Protein AF-A0A254QHQ6-F1 (afdb_monomer_lite)

Radius of gyration: 14.71 Å; chains: 1; bounding box: 31×40×40 Å

pLDDT: mean 87.1, std 16.13, range [41.84, 97.88]

Structure (mmCIF, N/CA/C/O backbone):
data_AF-A0A254QHQ6-F1
#
_entry.id   AF-A0A254QHQ6-F1
#
loop_
_atom_site.group_PDB
_atom_site.id
_atom_site.type_symbol
_atom_site.label_atom_id
_atom_site.label_alt_id
_atom_site.label_comp_id
_atom_site.label_asym_id
_atom_site.label_entity_id
_atom_site.label_seq_id
_atom_site.pdbx_PDB_ins_code
_atom_site.Cartn_x
_atom_site.Cartn_y
_atom_site.Cartn_z
_atom_site.occupancy
_atom_site.B_iso_or_equiv
_atom_site.auth_seq_id
_atom_site.auth_comp_id
_atom_site.auth_asym_id
_atom_site.auth_atom_id
_atom_site.pdbx_PDB_model_num
ATOM 1 N N . MET A 1 1 ? 19.221 -19.021 3.268 1.00 41.84 1 MET A N 1
ATOM 2 C CA . MET A 1 1 ? 18.166 -19.384 4.232 1.00 41.84 1 MET A CA 1
ATOM 3 C C . MET A 1 1 ? 17.710 -18.066 4.818 1.00 41.84 1 MET A C 1
ATOM 5 O O . MET A 1 1 ? 18.495 -17.460 5.530 1.00 41.84 1 MET A O 1
ATOM 9 N N . TYR A 1 2 ? 16.586 -17.533 4.341 1.00 50.56 2 TYR A N 1
ATOM 10 C CA . TYR A 1 2 ? 16.109 -16.219 4.770 1.00 50.56 2 TYR A CA 1
ATOM 11 C C . TYR A 1 2 ? 15.373 -16.378 6.096 1.00 50.56 2 TYR A C 1
ATOM 13 O O . TYR A 1 2 ? 14.598 -17.318 6.271 1.00 50.56 2 TYR A O 1
ATOM 21 N N . ASP A 1 3 ? 15.715 -15.508 7.033 1.00 49.22 3 ASP A N 1
ATOM 22 C CA . ASP A 1 3 ? 15.261 -15.524 8.414 1.00 49.22 3 ASP A CA 1
ATOM 23 C C . ASP A 1 3 ? 13.828 -14.977 8.491 1.00 49.22 3 ASP A C 1
ATOM 25 O O . ASP A 1 3 ? 13.591 -13.835 8.870 1.00 49.22 3 ASP A O 1
ATOM 29 N N . TYR A 1 4 ? 12.853 -15.783 8.059 1.00 50.09 4 TYR A N 1
ATOM 30 C CA . TYR A 1 4 ? 11.418 -15.461 8.135 1.00 50.09 4 TYR A CA 1
ATOM 31 C C . TYR A 1 4 ? 10.889 -15.387 9.584 1.00 50.09 4 TYR A C 1
ATOM 33 O O . TYR A 1 4 ? 9.686 -15.257 9.786 1.00 50.09 4 TYR A O 1
ATOM 41 N N . MET A 1 5 ? 11.774 -15.505 10.580 1.00 46.38 5 MET A N 1
ATOM 42 C CA . MET A 1 5 ? 11.471 -15.579 12.010 1.00 46.38 5 MET A CA 1
ATOM 43 C C . MET A 1 5 ? 12.233 -14.518 12.815 1.00 46.38 5 MET A C 1
ATOM 45 O O . MET A 1 5 ? 12.386 -14.668 14.027 1.00 46.38 5 MET A O 1
ATOM 49 N N . ASN A 1 6 ? 12.721 -13.448 12.176 1.00 54.31 6 ASN A N 1
ATOM 50 C CA . ASN A 1 6 ? 13.103 -12.275 12.947 1.00 54.31 6 ASN A CA 1
ATOM 51 C C . ASN A 1 6 ? 11.818 -11.545 13.362 1.00 54.31 6 ASN A C 1
ATOM 53 O O . ASN A 1 6 ? 11.233 -10.818 12.561 1.00 54.31 6 ASN A O 1
ATOM 57 N N . ASP A 1 7 ? 11.372 -11.746 14.602 1.00 51.25 7 ASP A N 1
ATOM 58 C CA . ASP A 1 7 ? 10.226 -11.034 15.188 1.00 51.25 7 ASP A CA 1
ATOM 59 C C . ASP A 1 7 ? 10.402 -9.498 15.148 1.00 51.25 7 ASP A C 1
ATOM 61 O O . ASP A 1 7 ? 9.423 -8.768 15.270 1.00 51.25 7 ASP A O 1
ATOM 65 N N . GLU A 1 8 ? 11.618 -8.987 14.908 1.00 54.72 8 GLU A N 1
ATOM 66 C CA . GLU A 1 8 ? 11.882 -7.559 14.668 1.00 54.72 8 GLU A CA 1
ATOM 67 C C . GLU A 1 8 ? 11.484 -7.068 13.262 1.00 54.72 8 GLU A C 1
ATOM 69 O O . GLU A 1 8 ? 11.365 -5.862 13.050 1.00 54.72 8 GLU A O 1
ATOM 74 N N . ALA A 1 9 ? 11.295 -7.963 12.284 1.00 66.38 9 ALA A N 1
ATOM 75 C CA . ALA A 1 9 ? 10.946 -7.599 10.905 1.00 66.38 9 ALA A CA 1
ATOM 76 C C . ALA A 1 9 ? 9.437 -7.385 10.696 1.00 66.38 9 ALA A C 1
ATOM 78 O O . ALA A 1 9 ? 9.027 -6.845 9.669 1.00 66.38 9 ALA A O 1
ATOM 79 N N . ASN A 1 10 ? 8.613 -7.791 11.663 1.00 78.25 10 ASN A N 1
ATOM 80 C CA . ASN A 1 10 ? 7.165 -7.642 11.615 1.00 78.25 10 ASN A CA 1
ATOM 81 C C . ASN A 1 10 ? 6.731 -6.557 12.600 1.00 78.25 10 ASN A C 1
ATOM 83 O O . ASN A 1 10 ? 7.119 -6.564 13.765 1.00 78.25 10 ASN A O 1
ATOM 87 N N . SER A 1 11 ? 5.881 -5.635 12.151 1.00 87.00 11 SER A N 1
ATOM 88 C CA . SER A 1 11 ? 5.263 -4.639 13.027 1.00 87.00 11 SER A CA 1
ATOM 89 C C . SER A 1 11 ? 3.748 -4.799 13.034 1.00 87.00 11 SER A C 1
ATOM 91 O O . SER A 1 11 ? 3.135 -5.127 12.017 1.00 87.00 11 SER A O 1
ATOM 93 N N . VAL A 1 12 ? 3.137 -4.586 14.201 1.00 92.00 12 VAL A N 1
ATOM 94 C CA . VAL A 1 12 ? 1.680 -4.579 14.349 1.00 92.00 12 VAL A CA 1
ATOM 95 C C . VAL A 1 12 ? 1.197 -3.135 14.356 1.00 92.00 12 VAL A C 1
ATOM 97 O O . VAL A 1 12 ? 1.590 -2.331 15.206 1.00 92.00 12 VAL A O 1
ATOM 100 N N . VAL A 1 13 ? 0.316 -2.819 13.410 1.00 93.06 13 VAL A N 1
ATOM 101 C CA . VAL A 1 13 ? -0.430 -1.561 13.383 1.00 93.06 13 VAL A CA 1
ATOM 102 C C . VAL A 1 13 ? -1.842 -1.846 13.876 1.00 93.06 13 VAL A C 1
ATOM 104 O O . VAL A 1 13 ? -2.614 -2.557 13.238 1.00 93.06 13 VAL A O 1
ATOM 107 N N . ASP A 1 14 ? -2.162 -1.313 15.045 1.00 92.38 14 ASP A N 1
ATOM 108 C CA . ASP A 1 14 ? -3.415 -1.492 15.765 1.00 92.38 14 ASP A CA 1
ATOM 109 C C . ASP A 1 14 ? -4.130 -0.151 15.992 1.00 92.38 14 ASP A C 1
ATOM 111 O O . ASP A 1 14 ? -3.593 0.918 15.707 1.00 92.38 14 ASP A O 1
ATOM 115 N N . GLY A 1 15 ? -5.367 -0.199 16.499 1.00 94.75 15 GLY A N 1
ATOM 116 C CA . GLY A 1 15 ? -6.155 1.001 16.810 1.00 94.75 15 GLY A CA 1
ATOM 117 C C . GLY A 1 15 ? -7.030 1.524 15.667 1.00 94.75 15 GLY A C 1
ATOM 118 O O . GLY A 1 15 ? -7.561 2.630 15.766 1.00 94.75 15 GLY A O 1
ATOM 119 N N . PHE A 1 16 ? -7.205 0.750 14.592 1.00 95.31 16 PHE A N 1
ATOM 120 C CA . PHE A 1 16 ? -8.198 1.051 13.560 1.00 95.31 16 PHE A CA 1
ATOM 121 C C . PHE A 1 16 ? -9.621 0.962 14.124 1.00 95.31 16 PHE A C 1
ATOM 123 O O . PHE A 1 16 ? -9.940 0.057 14.891 1.00 95.31 16 PHE A O 1
ATOM 130 N N . GLU A 1 17 ? -10.485 1.889 13.708 1.00 94.31 17 GLU A N 1
ATOM 131 C CA . GLU A 1 17 ? -11.892 1.931 14.130 1.00 94.31 17 GLU A CA 1
ATOM 132 C C . GLU A 1 17 ? -12.698 0.748 13.576 1.00 94.31 17 GLU A C 1
ATOM 134 O O . GLU A 1 17 ? -13.597 0.243 14.247 1.00 94.31 17 GLU A O 1
ATOM 139 N N . THR A 1 18 ? -12.361 0.277 12.370 1.00 95.69 18 THR A N 1
ATOM 140 C CA . THR A 1 18 ? -13.030 -0.859 11.724 1.00 95.69 18 THR A CA 1
ATOM 141 C C . THR A 1 18 ? -12.042 -1.764 10.981 1.00 95.69 18 THR A C 1
ATOM 143 O O . THR A 1 18 ? -10.927 -1.356 10.638 1.00 95.69 18 THR A O 1
ATOM 146 N N . GLN A 1 19 ? -12.467 -3.000 10.695 1.00 96.00 19 GLN A N 1
ATOM 147 C CA . GLN A 1 19 ? -11.682 -3.971 9.924 1.00 96.00 19 GLN A CA 1
ATOM 148 C C . GLN A 1 19 ? -11.483 -3.528 8.467 1.00 96.00 19 GLN A C 1
ATOM 150 O O . GLN A 1 19 ? -10.444 -3.798 7.861 1.00 96.00 19 GLN A O 1
ATOM 155 N N . GLU A 1 20 ? -12.461 -2.825 7.899 1.00 96.56 20 GLU A N 1
ATOM 156 C CA . GLU A 1 20 ? -12.388 -2.266 6.551 1.00 96.56 20 GLU A CA 1
ATOM 157 C C . GLU A 1 20 ? -11.280 -1.213 6.462 1.00 96.56 20 GLU A C 1
ATOM 159 O O . GLU A 1 20 ? -10.514 -1.220 5.503 1.00 96.56 20 GLU A O 1
ATOM 164 N N . LEU A 1 21 ? -11.131 -0.362 7.485 1.00 96.12 21 LEU 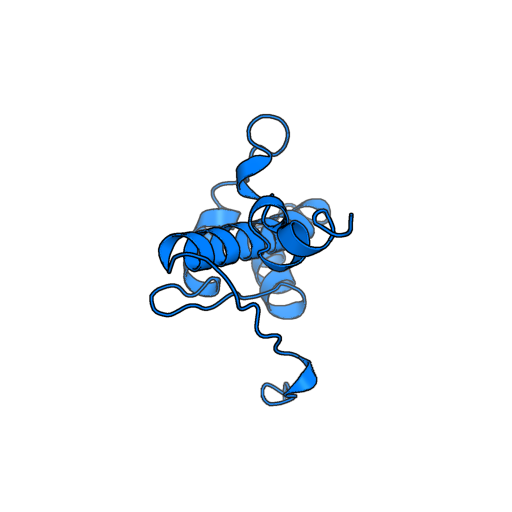A N 1
ATOM 165 C CA . LEU A 1 21 ? -10.050 0.626 7.539 1.00 96.12 21 LEU A CA 1
ATOM 166 C C . LEU A 1 21 ? -8.674 -0.028 7.677 1.00 96.12 21 LEU A C 1
ATOM 168 O O . LEU A 1 21 ? -7.738 0.396 7.002 1.00 96.12 21 LEU A O 1
ATOM 172 N N . ALA A 1 22 ? -8.554 -1.074 8.499 1.00 97.00 22 ALA A N 1
ATOM 173 C CA . ALA A 1 22 ? -7.317 -1.848 8.600 1.00 97.00 22 ALA A CA 1
ATOM 174 C C . ALA A 1 22 ? -6.951 -2.500 7.255 1.00 97.00 22 ALA A C 1
ATOM 176 O O . ALA A 1 22 ? -5.795 -2.492 6.837 1.00 97.00 22 ALA A O 1
ATOM 177 N N . THR A 1 23 ? -7.950 -3.034 6.552 1.00 97.75 23 THR A N 1
ATOM 178 C CA . THR A 1 23 ? -7.767 -3.675 5.244 1.00 97.75 23 THR A CA 1
ATOM 179 C C . THR A 1 23 ? -7.380 -2.665 4.169 1.00 97.75 23 THR A C 1
ATOM 181 O O . THR A 1 23 ? -6.443 -2.907 3.414 1.00 97.75 23 THR A O 1
ATOM 184 N N . GLU A 1 24 ? -8.032 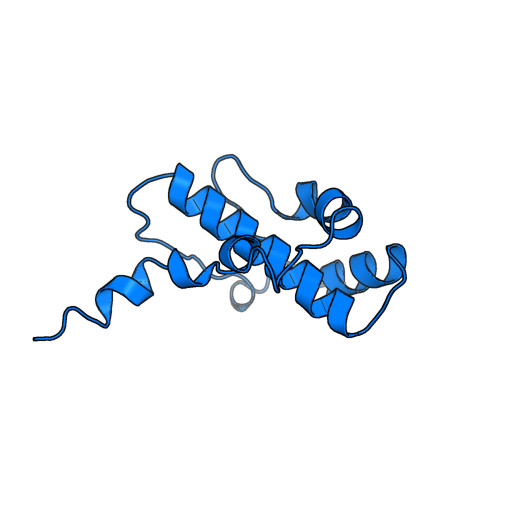-1.505 4.126 1.00 97.56 24 GLU A N 1
ATOM 185 C CA . GLU A 1 24 ? -7.689 -0.444 3.178 1.00 97.56 24 GLU A CA 1
ATOM 186 C C . GLU A 1 24 ? -6.304 0.157 3.473 1.00 97.56 24 GLU A C 1
ATOM 188 O O . GLU A 1 24 ? -5.546 0.430 2.543 1.00 97.56 24 GLU A O 1
ATOM 193 N N . TYR A 1 25 ? -5.921 0.298 4.748 1.00 97.25 25 TYR A N 1
ATOM 194 C CA . TYR A 1 25 ? -4.553 0.663 5.129 1.00 97.25 25 TYR A CA 1
ATOM 195 C C . TYR A 1 25 ? -3.540 -0.344 4.580 1.00 97.25 25 TYR A C 1
ATOM 197 O O . TYR A 1 25 ? -2.602 0.048 3.883 1.00 97.25 25 TYR A O 1
ATOM 205 N N . ALA A 1 26 ? -3.752 -1.637 4.851 1.00 97.56 26 ALA A N 1
ATOM 206 C CA . ALA A 1 26 ? -2.872 -2.706 4.391 1.00 97.56 26 ALA A CA 1
ATOM 207 C C . ALA A 1 26 ? -2.744 -2.686 2.864 1.00 97.56 26 ALA A C 1
ATOM 209 O O . ALA A 1 26 ? -1.642 -2.739 2.319 1.00 97.56 26 ALA A O 1
ATOM 210 N N . ARG A 1 27 ? -3.869 -2.500 2.173 1.00 97.69 27 ARG A N 1
ATOM 211 C CA . ARG A 1 27 ? -3.922 -2.406 0.720 1.00 97.69 27 ARG A CA 1
ATOM 212 C C . ARG A 1 27 ? -3.123 -1.238 0.156 1.00 97.69 27 ARG A C 1
ATOM 214 O O . ARG A 1 27 ? -2.294 -1.434 -0.735 1.00 97.69 27 ARG A O 1
ATOM 221 N N . ARG A 1 28 ? -3.317 -0.030 0.692 1.00 97.62 28 ARG A N 1
ATOM 222 C CA . ARG A 1 28 ? -2.567 1.165 0.268 1.00 97.62 28 ARG A CA 1
ATOM 223 C C . ARG A 1 28 ? -1.083 1.048 0.574 1.00 97.62 28 ARG A C 1
ATOM 225 O O . ARG A 1 28 ? -0.272 1.470 -0.246 1.00 97.62 28 ARG A O 1
ATOM 232 N N . ARG A 1 29 ? -0.715 0.464 1.719 1.00 97.19 29 ARG A N 1
ATOM 233 C CA . ARG A 1 29 ? 0.690 0.296 2.107 1.00 97.19 29 ARG A CA 1
ATOM 234 C C . ARG A 1 29 ? 1.408 -0.682 1.183 1.00 97.19 29 ARG A C 1
ATOM 236 O O . ARG A 1 29 ? 2.489 -0.346 0.696 1.00 97.19 29 ARG A O 1
ATOM 243 N N . THR A 1 30 ? 0.788 -1.826 0.882 1.00 97.44 30 THR A N 1
ATOM 244 C CA . THR A 1 30 ? 1.309 -2.785 -0.104 1.00 97.44 30 THR A CA 1
ATOM 245 C C . THR A 1 30 ? 1.433 -2.141 -1.481 1.00 97.44 30 THR A C 1
ATOM 247 O O . THR A 1 30 ? 2.477 -2.264 -2.121 1.00 97.44 30 THR A O 1
ATOM 250 N N . ARG A 1 31 ? 0.412 -1.402 -1.934 1.00 97.56 31 ARG A N 1
ATOM 251 C CA . ARG A 1 31 ? 0.475 -0.712 -3.228 1.00 97.56 31 ARG A CA 1
ATOM 252 C C . ARG A 1 31 ? 1.594 0.327 -3.270 1.00 97.56 31 ARG A C 1
ATOM 254 O O . ARG A 1 31 ? 2.348 0.353 -4.236 1.00 97.56 31 ARG A O 1
ATOM 261 N N . ALA A 1 32 ? 1.752 1.129 -2.217 1.00 96.38 32 ALA A N 1
ATOM 262 C CA . ALA A 1 32 ? 2.856 2.077 -2.099 1.00 96.38 32 ALA A CA 1
ATOM 263 C C . ALA A 1 32 ? 4.220 1.373 -2.194 1.00 96.38 32 ALA A C 1
ATOM 265 O O . ALA A 1 32 ? 5.075 1.819 -2.953 1.00 96.38 32 ALA A O 1
ATOM 266 N N . ALA A 1 33 ? 4.393 0.223 -1.530 1.00 96.06 33 ALA A N 1
ATOM 267 C CA . ALA A 1 33 ? 5.628 -0.560 -1.605 1.00 96.06 33 ALA A CA 1
ATOM 268 C C . ALA A 1 33 ? 5.946 -1.058 -3.030 1.00 96.06 33 ALA A C 1
ATOM 270 O O . ALA A 1 33 ? 7.119 -1.150 -3.399 1.00 96.06 33 ALA A O 1
ATOM 271 N N . VAL A 1 34 ? 4.926 -1.377 -3.838 1.00 96.44 34 VAL A N 1
ATOM 272 C CA . VAL A 1 34 ? 5.093 -1.730 -5.262 1.00 96.44 34 VAL A CA 1
ATOM 273 C C . VAL A 1 34 ? 5.541 -0.511 -6.077 1.00 96.44 34 VAL A C 1
ATOM 275 O O . VAL A 1 34 ? 6.494 -0.610 -6.854 1.00 96.44 34 VAL A O 1
ATOM 278 N N . GLU A 1 35 ? 4.909 0.650 -5.882 1.00 95.31 35 GLU A N 1
ATOM 279 C CA . GLU A 1 35 ? 5.259 1.877 -6.616 1.00 95.31 35 GLU A CA 1
ATOM 280 C C . GLU A 1 35 ? 6.646 2.430 -6.231 1.00 95.31 35 GLU A C 1
ATOM 282 O O . GLU A 1 35 ? 7.378 2.924 -7.091 1.00 95.31 35 GLU A O 1
ATOM 287 N N . GLU A 1 36 ? 7.070 2.267 -4.973 1.00 94.31 36 GLU A N 1
ATOM 288 C CA . GLU A 1 36 ? 8.438 2.561 -4.516 1.00 94.31 36 GLU A CA 1
ATOM 289 C C . GLU A 1 36 ? 9.498 1.764 -5.293 1.00 94.31 36 GLU A C 1
ATOM 291 O O . GLU A 1 36 ? 10.611 2.260 -5.515 1.00 94.31 36 GLU A O 1
ATOM 296 N N . GLN A 1 37 ? 9.168 0.535 -5.714 1.00 94.38 37 GLN A N 1
ATOM 297 C CA . GLN A 1 37 ? 10.040 -0.223 -6.603 1.00 94.38 37 GLN A CA 1
ATOM 298 C C . GLN A 1 37 ? 9.961 0.355 -8.006 1.00 94.38 37 GLN A C 1
ATOM 300 O O . GLN A 1 37 ? 10.988 0.780 -8.514 1.00 94.38 37 GLN A O 1
ATOM 305 N N . ARG A 1 38 ? 8.768 0.508 -8.589 1.00 90.88 38 ARG A N 1
ATOM 306 C CA . ARG A 1 38 ? 8.591 1.029 -9.959 1.00 90.88 38 ARG A CA 1
ATOM 307 C C . ARG A 1 38 ? 9.349 2.334 -10.245 1.00 90.88 38 ARG A C 1
ATOM 309 O O . ARG A 1 38 ? 9.837 2.516 -11.357 1.00 90.88 38 ARG A O 1
ATOM 316 N N . GLY A 1 39 ? 9.539 3.210 -9.255 1.00 82.75 39 GLY A N 1
ATOM 317 C CA . GLY A 1 39 ? 10.388 4.404 -9.389 1.00 82.75 39 GLY A CA 1
ATOM 318 C C . GLY A 1 39 ? 11.841 4.138 -9.833 1.00 82.75 39 GLY A C 1
ATOM 319 O O . GLY A 1 39 ? 12.548 5.073 -10.204 1.00 82.75 39 GLY A O 1
ATOM 320 N N . LYS A 1 40 ? 12.302 2.882 -9.808 1.00 82.81 40 LYS A N 1
ATOM 321 C CA . LYS A 1 40 ? 13.678 2.465 -10.100 1.00 82.81 40 LYS A CA 1
ATOM 322 C C . LYS A 1 40 ? 13.787 1.531 -11.319 1.00 82.81 40 LYS A C 1
ATOM 324 O O . LYS A 1 40 ? 14.897 1.351 -11.818 1.00 82.81 40 LYS A O 1
ATOM 329 N N . GLN A 1 41 ? 12.697 0.916 -11.795 1.00 86.44 41 GLN A N 1
ATOM 330 C CA . GLN A 1 41 ? 12.694 -0.089 -12.874 1.00 86.44 41 GLN A CA 1
ATOM 331 C C . GLN A 1 41 ? 11.337 -0.140 -13.596 1.00 86.44 41 GLN A C 1
ATOM 333 O O . GLN A 1 41 ? 10.297 0.147 -13.016 1.00 86.44 41 GLN A O 1
ATOM 338 N N . THR A 1 42 ? 11.338 -0.574 -14.858 1.00 88.12 42 THR A N 1
ATOM 339 C CA . THR A 1 42 ? 10.126 -0.672 -15.695 1.00 88.12 42 THR A CA 1
ATOM 340 C C . THR A 1 42 ? 9.678 -2.106 -15.996 1.00 88.12 42 THR A C 1
ATOM 342 O O . THR A 1 42 ? 8.562 -2.304 -16.467 1.00 88.12 42 THR A O 1
ATOM 345 N N . ASP A 1 43 ? 10.517 -3.109 -15.731 1.00 95.69 43 ASP A N 1
ATOM 346 C CA . ASP A 1 43 ? 10.203 -4.518 -15.991 1.00 95.69 43 ASP A CA 1
ATOM 347 C C . ASP A 1 43 ? 9.370 -5.129 -14.851 1.00 95.69 43 ASP A C 1
ATOM 349 O O . ASP A 1 43 ? 9.757 -5.059 -13.684 1.00 95.69 43 ASP A O 1
ATOM 353 N N . HIS A 1 44 ? 8.238 -5.755 -15.191 1.00 96.50 44 HIS A N 1
ATOM 354 C CA . HIS A 1 44 ? 7.281 -6.298 -14.219 1.00 96.50 44 HIS A CA 1
ATOM 355 C C . HIS A 1 44 ? 7.894 -7.401 -13.344 1.00 96.50 44 HIS A C 1
ATOM 357 O O . HIS A 1 44 ? 7.677 -7.424 -12.131 1.00 96.50 44 HIS A O 1
ATOM 363 N N . ALA A 1 45 ? 8.693 -8.299 -13.928 1.00 96.62 45 ALA A N 1
ATOM 364 C CA . ALA A 1 45 ? 9.325 -9.382 -13.184 1.00 96.62 45 ALA A 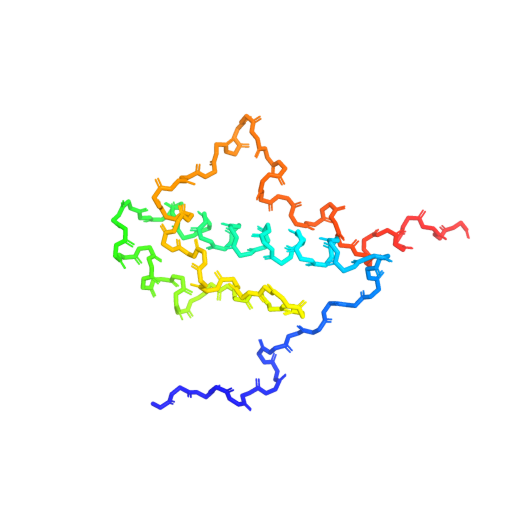CA 1
ATOM 365 C C . ALA A 1 45 ? 10.401 -8.842 -12.233 1.00 96.62 45 ALA A C 1
ATOM 367 O O . ALA A 1 45 ? 10.521 -9.312 -11.099 1.00 96.62 45 ALA A O 1
ATOM 368 N N . VAL A 1 46 ? 11.141 -7.814 -12.660 1.00 95.94 46 VAL A N 1
ATOM 369 C CA . VAL A 1 46 ? 12.119 -7.131 -11.806 1.00 95.94 46 VAL A CA 1
ATOM 370 C C . VAL A 1 46 ? 11.428 -6.378 -10.669 1.00 95.94 46 VAL A C 1
ATOM 372 O O . VAL A 1 46 ? 11.870 -6.499 -9.529 1.00 95.94 46 VAL A O 1
ATOM 375 N N . ILE A 1 47 ? 10.329 -5.663 -10.933 1.00 96.81 47 ILE A N 1
ATOM 376 C CA . ILE A 1 47 ? 9.537 -4.987 -9.891 1.00 96.81 47 ILE A CA 1
ATOM 377 C C . ILE A 1 47 ? 9.056 -6.007 -8.856 1.00 96.81 47 ILE A C 1
ATOM 379 O O . ILE A 1 47 ? 9.263 -5.808 -7.660 1.00 96.81 47 ILE A O 1
ATOM 383 N N . LYS A 1 48 ? 8.494 -7.137 -9.304 1.00 96.69 48 LYS A N 1
ATOM 384 C CA . LYS A 1 48 ? 8.042 -8.211 -8.412 1.00 96.69 48 LYS A CA 1
ATOM 385 C C . LYS A 1 48 ? 9.189 -8.775 -7.574 1.00 96.69 48 LYS A C 1
ATOM 387 O O . LYS A 1 48 ? 9.046 -8.936 -6.366 1.00 96.69 48 LYS A O 1
ATOM 392 N N . SER A 1 49 ? 10.339 -9.045 -8.194 1.00 96.06 49 SER A N 1
ATOM 393 C CA . SER A 1 49 ? 11.522 -9.550 -7.488 1.00 96.06 49 SER A CA 1
ATOM 394 C C . SER A 1 49 ? 12.059 -8.553 -6.460 1.00 96.06 49 SER A C 1
ATOM 396 O O . SER A 1 49 ? 12.518 -8.969 -5.399 1.00 96.06 49 SER A O 1
ATOM 398 N N . MET A 1 50 ? 12.024 -7.254 -6.764 1.00 95.31 50 MET A N 1
ATOM 399 C CA . MET A 1 50 ? 12.450 -6.200 -5.843 1.00 95.31 50 MET A CA 1
ATOM 400 C C . MET A 1 50 ? 11.464 -6.042 -4.688 1.00 95.31 50 MET A C 1
ATOM 402 O O . MET A 1 50 ? 11.890 -5.923 -3.544 1.00 95.31 50 MET A O 1
ATOM 406 N N . TRP A 1 51 ? 10.159 -6.116 -4.960 1.00 95.69 51 TRP A N 1
ATOM 407 C CA . TRP A 1 51 ? 9.136 -6.100 -3.919 1.00 95.69 51 TRP A CA 1
ATOM 408 C C . TRP A 1 51 ? 9.265 -7.312 -2.986 1.00 95.69 51 TRP A C 1
ATOM 410 O O . TRP A 1 51 ? 9.229 -7.140 -1.778 1.00 95.69 51 TRP A O 1
ATOM 420 N N . MET A 1 52 ? 9.534 -8.516 -3.503 1.00 94.19 52 MET A N 1
ATOM 421 C CA . MET A 1 52 ? 9.779 -9.689 -2.644 1.00 94.19 52 MET A CA 1
ATOM 422 C C . MET A 1 52 ? 10.999 -9.530 -1.722 1.00 94.19 52 MET A C 1
ATOM 424 O O . MET A 1 52 ? 11.079 -10.201 -0.698 1.00 94.19 52 MET A O 1
ATOM 428 N N . MET A 1 53 ? 11.976 -8.704 -2.108 1.00 92.88 53 MET A N 1
ATOM 429 C CA . MET A 1 53 ? 13.221 -8.525 -1.357 1.00 92.88 53 MET A CA 1
ATOM 430 C C . MET A 1 53 ? 13.161 -7.353 -0.373 1.00 92.88 53 MET A C 1
ATOM 432 O O . MET A 1 53 ? 13.779 -7.421 0.686 1.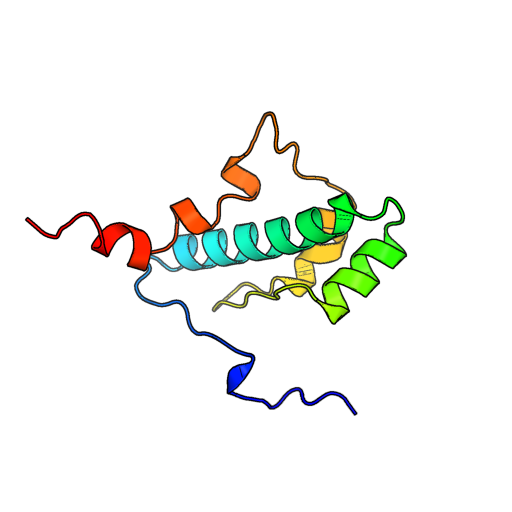00 92.88 53 MET A O 1
ATOM 436 N N . PHE A 1 54 ? 12.460 -6.278 -0.737 1.00 91.88 54 PHE A N 1
ATOM 437 C CA . PHE A 1 54 ? 12.502 -4.996 -0.027 1.00 91.88 54 PHE A CA 1
ATOM 438 C C . PHE A 1 54 ? 11.128 -4.384 0.250 1.00 91.88 54 PHE A C 1
ATOM 440 O O . PHE A 1 54 ? 11.048 -3.360 0.922 1.00 91.88 54 PHE A O 1
ATOM 447 N N . GLY A 1 55 ? 10.067 -4.936 -0.329 1.00 92.19 55 GLY A N 1
ATOM 448 C CA . GLY A 1 55 ? 8.710 -4.442 -0.161 1.00 92.19 55 GLY A CA 1
ATOM 449 C C . GLY A 1 55 ? 8.102 -4.883 1.164 1.00 92.19 55 GLY A C 1
ATOM 450 O O . GLY A 1 55 ? 8.560 -5.826 1.805 1.00 92.19 55 GLY A O 1
ATOM 451 N N . GLU A 1 56 ? 7.032 -4.197 1.550 1.00 92.31 56 GLU A N 1
ATOM 452 C CA . GLU A 1 56 ? 6.230 -4.567 2.710 1.00 92.31 56 GLU A CA 1
ATOM 453 C C . GLU A 1 56 ? 4.975 -5.329 2.271 1.00 92.31 56 GLU A C 1
ATOM 455 O O . GLU A 1 56 ? 4.200 -4.857 1.427 1.00 92.31 56 GLU A O 1
ATOM 460 N N . ASP A 1 57 ? 4.778 -6.508 2.865 1.00 94.38 57 ASP A N 1
ATOM 461 C CA . ASP A 1 57 ? 3.555 -7.298 2.751 1.00 94.38 57 ASP A CA 1
ATOM 462 C C . ASP A 1 57 ? 2.681 -7.059 3.985 1.00 94.38 57 ASP A C 1
ATOM 464 O O . ASP A 1 57 ? 3.082 -7.333 5.117 1.00 94.38 57 ASP A O 1
ATOM 468 N N . CYS A 1 58 ? 1.488 -6.508 3.768 1.00 95.88 58 CYS A N 1
ATOM 469 C CA . CYS A 1 58 ? 0.560 -6.189 4.843 1.00 95.88 58 CYS A CA 1
ATOM 470 C C . CYS A 1 58 ? -0.557 -7.227 4.893 1.00 95.88 58 CYS A C 1
ATOM 472 O O . CYS A 1 58 ? -1.172 -7.550 3.876 1.00 95.88 58 CYS A O 1
ATOM 474 N N . ILE A 1 59 ? -0.853 -7.715 6.097 1.00 95.56 59 ILE A N 1
ATOM 475 C CA . ILE A 1 59 ? -1.797 -8.810 6.321 1.00 95.56 59 ILE A CA 1
ATOM 476 C C . ILE A 1 59 ? -2.828 -8.383 7.366 1.00 95.56 59 ILE A C 1
ATOM 478 O O . ILE A 1 59 ? -2.483 -7.807 8.397 1.00 95.56 59 ILE A O 1
ATOM 482 N N . THR A 1 60 ? -4.101 -8.685 7.111 1.00 95.88 60 THR A N 1
ATOM 483 C CA . THR A 1 60 ? -5.210 -8.504 8.061 1.00 95.88 60 THR A CA 1
ATOM 484 C C . THR A 1 60 ? -6.090 -9.759 8.102 1.00 95.88 60 THR A C 1
ATOM 486 O O . THR A 1 60 ? -5.879 -10.708 7.341 1.00 95.88 60 THR A O 1
ATOM 489 N N . SER A 1 61 ? -7.106 -9.795 8.972 1.00 91.06 61 SER A N 1
ATOM 490 C CA . SER A 1 61 ? -8.137 -10.843 8.965 1.00 91.06 61 SER A CA 1
ATOM 491 C C . SER A 1 61 ? -9.038 -10.721 7.724 1.00 91.06 61 SER A C 1
ATOM 493 O O . SER A 1 61 ? -10.154 -10.214 7.772 1.00 91.06 61 SER A O 1
ATOM 495 N N . GLY A 1 62 ? -8.537 -11.189 6.582 1.00 90.50 62 GLY A N 1
ATOM 496 C CA . GLY A 1 62 ? -9.263 -11.199 5.307 1.00 90.50 62 GLY A CA 1
ATOM 497 C C . GLY A 1 62 ? -8.491 -10.626 4.121 1.00 90.50 62 GLY A C 1
ATOM 498 O O . GLY A 1 62 ? -9.006 -10.663 3.007 1.00 90.50 62 GLY A O 1
ATOM 499 N N . TYR A 1 63 ? -7.268 -10.135 4.328 1.00 96.50 63 TYR A N 1
ATOM 500 C CA . TYR A 1 63 ? -6.435 -9.567 3.269 1.00 96.50 63 TYR A CA 1
ATOM 501 C C . TYR A 1 63 ? -4.972 -9.987 3.423 1.00 96.50 63 TYR A C 1
ATOM 503 O O . TYR A 1 63 ? -4.446 -10.022 4.534 1.00 96.50 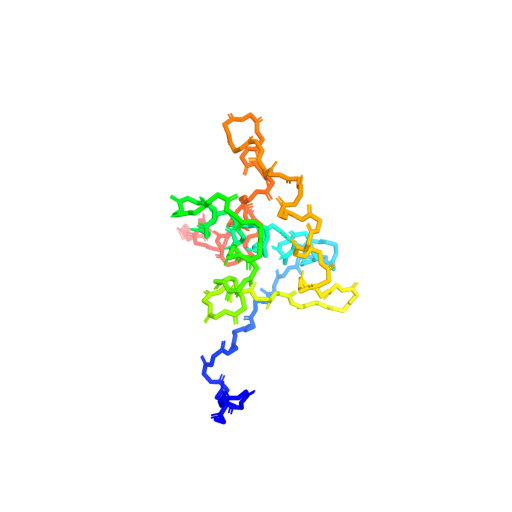63 TYR A O 1
ATOM 511 N N . ILE A 1 64 ? -4.324 -10.288 2.295 1.00 97.19 64 ILE A N 1
ATOM 512 C CA . ILE A 1 64 ? -2.891 -10.584 2.191 1.00 97.19 64 ILE A CA 1
ATOM 513 C C . ILE A 1 64 ? -2.361 -9.771 1.013 1.00 97.19 64 ILE A C 1
ATOM 515 O O . ILE A 1 64 ? -2.760 -10.018 -0.128 1.00 97.19 64 ILE A O 1
ATOM 519 N N . GLY A 1 65 ? -1.475 -8.815 1.281 1.00 96.19 65 GLY A N 1
ATOM 520 C CA . GLY A 1 65 ? -0.956 -7.896 0.274 1.00 96.19 65 GLY A CA 1
ATOM 521 C C . GLY A 1 65 ? -0.259 -8.590 -0.885 1.00 96.19 65 GLY A C 1
ATOM 522 O O . GLY A 1 65 ? -0.517 -8.261 -2.043 1.00 96.19 65 GLY A O 1
ATOM 523 N N . GLY A 1 66 ? 0.534 -9.619 -0.592 1.00 96.75 66 GLY A N 1
ATOM 524 C CA . GLY A 1 66 ? 1.220 -10.431 -1.592 1.00 96.75 66 GLY A CA 1
ATOM 525 C C . GLY A 1 66 ? 0.307 -11.010 -2.680 1.00 96.75 66 GLY A C 1
ATOM 526 O O . GLY A 1 66 ? 0.770 -11.241 -3.796 1.00 96.75 66 GLY A O 1
ATOM 527 N N . HIS A 1 67 ? -0.991 -11.198 -2.407 1.00 97.75 67 HIS A N 1
ATOM 528 C CA . HIS A 1 67 ? -1.953 -11.678 -3.404 1.00 97.75 67 HIS A CA 1
ATOM 529 C C . HIS A 1 67 ? -2.356 -10.615 -4.444 1.00 97.75 67 HIS A C 1
ATOM 531 O O . HIS A 1 67 ? -2.781 -10.985 -5.536 1.00 97.75 67 HIS A O 1
ATOM 537 N N . GLU A 1 68 ? -2.216 -9.316 -4.149 1.00 97.88 68 GLU A N 1
ATOM 538 C CA . GLU A 1 68 ? -2.561 -8.220 -5.074 1.00 97.88 68 GLU A CA 1
ATOM 539 C C . GLU A 1 68 ? -1.345 -7.634 -5.815 1.00 97.88 68 GLU A C 1
ATOM 541 O O . GLU A 1 68 ? -1.508 -6.786 -6.692 1.00 97.88 68 GLU A O 1
ATOM 546 N N . VAL A 1 69 ? -0.123 -8.086 -5.515 1.00 97.62 69 VAL A N 1
ATOM 547 C CA . VAL A 1 69 ? 1.111 -7.511 -6.085 1.00 97.62 69 VAL A CA 1
ATOM 548 C C . VAL A 1 69 ? 1.125 -7.554 -7.609 1.00 97.62 69 VAL A C 1
ATOM 550 O O . VAL A 1 69 ? 1.410 -6.534 -8.230 1.00 97.62 69 VAL A O 1
ATOM 553 N N . ASP A 1 70 ? 0.775 -8.687 -8.223 1.00 97.88 70 ASP A N 1
ATOM 554 C CA . ASP A 1 70 ? 0.732 -8.793 -9.690 1.00 97.88 70 ASP A CA 1
ATOM 555 C C . ASP A 1 70 ? -0.285 -7.808 -10.287 1.00 97.88 70 ASP A C 1
ATOM 557 O O . ASP A 1 70 ? 0.016 -7.101 -11.248 1.00 97.88 70 ASP A O 1
ATOM 561 N N . TYR A 1 71 ? -1.451 -7.671 -9.648 1.00 97.88 71 TYR A N 1
ATOM 562 C CA . TYR A 1 71 ? -2.457 -6.696 -10.054 1.00 97.88 71 TYR A CA 1
ATOM 563 C C . TYR A 1 71 ? -1.936 -5.255 -9.956 1.00 97.88 71 TYR A C 1
ATOM 565 O O . TYR A 1 71 ? -2.137 -4.480 -10.888 1.00 97.88 71 TYR A O 1
ATOM 573 N N . PHE A 1 72 ? -1.252 -4.877 -8.871 1.00 97.44 72 PHE A N 1
ATOM 574 C CA . PHE A 1 72 ? -0.675 -3.534 -8.733 1.00 97.44 72 PHE A CA 1
ATOM 575 C C . PHE A 1 72 ? 0.457 -3.269 -9.723 1.00 97.44 72 PHE A C 1
ATOM 577 O O . PHE A 1 72 ? 0.576 -2.153 -10.226 1.00 97.44 72 PHE A O 1
ATOM 584 N N . ILE A 1 73 ? 1.265 -4.282 -10.042 1.00 97.00 73 ILE A N 1
ATOM 585 C CA . ILE A 1 73 ? 2.312 -4.172 -11.058 1.00 97.00 73 ILE A CA 1
ATOM 586 C C . ILE A 1 73 ? 1.689 -3.864 -12.425 1.00 97.00 73 ILE A C 1
ATOM 588 O O . ILE A 1 73 ? 2.135 -2.916 -13.079 1.00 97.00 73 ILE A O 1
ATOM 592 N N . ASP A 1 74 ? 0.629 -4.584 -12.796 1.00 97.12 74 ASP A N 1
ATOM 593 C CA . ASP A 1 74 ? -0.087 -4.413 -14.065 1.00 97.12 74 ASP A CA 1
ATOM 594 C C . ASP A 1 74 ? -0.977 -3.158 -14.105 1.00 97.12 74 ASP A C 1
ATOM 596 O O . ASP A 1 74 ? -1.297 -2.657 -15.183 1.00 97.12 74 ASP A O 1
ATOM 600 N N . ASN A 1 75 ? -1.353 -2.619 -12.941 1.00 96.19 75 ASN A N 1
ATOM 601 C CA . ASN A 1 75 ? -2.217 -1.445 -12.804 1.00 96.19 75 ASN A CA 1
ATOM 602 C C . ASN A 1 75 ? -1.532 -0.364 -11.947 1.00 96.19 75 ASN A C 1
ATOM 604 O O . ASN A 1 75 ? -1.912 -0.173 -10.779 1.00 96.19 75 ASN A O 1
ATOM 608 N N . PRO A 1 76 ? -0.547 0.365 -12.515 1.00 94.56 76 PRO A N 1
ATOM 609 C CA . PRO A 1 76 ? 0.170 1.415 -11.801 1.00 94.56 76 PRO A CA 1
ATOM 610 C C . PRO A 1 76 ? -0.784 2.416 -11.147 1.00 94.56 76 PRO A C 1
ATOM 612 O O . PRO A 1 76 ? -1.795 2.805 -11.739 1.00 94.56 76 PRO A O 1
ATOM 615 N N . ALA A 1 77 ? -0.481 2.835 -9.920 1.00 92.69 77 ALA A N 1
ATOM 616 C CA . ALA A 1 77 ? -1.205 3.933 -9.292 1.00 92.69 77 ALA A CA 1
ATOM 617 C C . ALA A 1 77 ? -0.941 5.234 -10.072 1.00 92.69 77 ALA A C 1
ATOM 619 O O . ALA A 1 77 ? 0.219 5.621 -10.227 1.00 92.69 77 ALA A O 1
ATOM 620 N N . PRO A 1 78 ? -1.973 5.951 -10.546 1.00 88.88 78 PRO A N 1
ATOM 621 C CA . PRO A 1 78 ? -1.778 7.256 -11.158 1.00 88.88 78 PRO A CA 1
ATOM 622 C C . PRO A 1 78 ? -1.589 8.296 -10.044 1.00 88.88 78 PRO A C 1
ATOM 624 O O . PRO A 1 78 ? -2.488 9.075 -9.755 1.00 88.88 78 PRO A O 1
ATOM 627 N N . VAL A 1 79 ? -0.434 8.267 -9.372 1.00 79.69 79 VAL A N 1
ATOM 628 C CA . VAL A 1 79 ? -0.159 9.020 -8.130 1.00 79.69 79 VAL A CA 1
ATOM 629 C C . VAL A 1 79 ? -0.371 10.533 -8.254 1.00 79.69 79 VAL A C 1
ATOM 631 O O . VAL A 1 79 ? -0.717 11.174 -7.267 1.00 79.69 79 VAL A O 1
ATOM 634 N N . ASP A 1 80 ? -0.247 11.090 -9.461 1.00 85.62 80 ASP A N 1
ATOM 635 C CA . ASP A 1 80 ? -0.516 12.507 -9.729 1.00 85.62 80 ASP A CA 1
ATOM 636 C C . ASP A 1 80 ? -2.016 12.852 -9.695 1.00 85.62 80 ASP A C 1
ATOM 638 O O . ASP A 1 80 ? -2.383 13.967 -9.328 1.00 85.62 80 ASP A O 1
ATOM 642 N N . SER A 1 81 ? -2.896 11.921 -10.085 1.00 88.88 81 SER A N 1
ATOM 643 C CA . SER A 1 81 ? -4.351 12.141 -10.127 1.00 88.88 81 SER A CA 1
ATOM 644 C C . SER A 1 81 ? -5.125 11.429 -9.018 1.00 88.88 81 SER A C 1
ATOM 646 O O . SER A 1 81 ? -6.232 11.854 -8.701 1.00 88.88 81 SER A O 1
ATOM 648 N N . HIS A 1 82 ? -4.545 10.386 -8.424 1.00 90.56 82 HIS A N 1
ATOM 649 C CA . HIS A 1 82 ? -5.133 9.587 -7.350 1.00 90.56 82 HIS A CA 1
ATOM 650 C C . HIS A 1 82 ? -4.101 9.249 -6.257 1.00 90.56 82 HIS A C 1
ATOM 652 O O . HIS A 1 82 ? -3.774 8.070 -6.047 1.00 90.56 82 HIS A O 1
ATOM 658 N N . PRO A 1 83 ? -3.553 10.261 -5.556 1.00 92.19 83 PRO A N 1
ATOM 659 C CA . PRO A 1 83 ? -2.568 10.047 -4.494 1.00 92.19 83 PRO A CA 1
ATOM 660 C C . PRO A 1 83 ? -3.121 9.204 -3.331 1.00 92.19 83 PRO A C 1
ATOM 662 O O . PRO A 1 83 ? -2.368 8.509 -2.646 1.00 92.19 83 PRO A O 1
ATOM 665 N N . GLU A 1 84 ? -4.441 9.195 -3.129 1.00 94.00 84 GLU A N 1
ATOM 666 C CA . GLU A 1 84 ? -5.112 8.428 -2.081 1.00 94.00 84 GLU A CA 1
ATOM 667 C C . GLU A 1 84 ? -4.922 6.912 -2.213 1.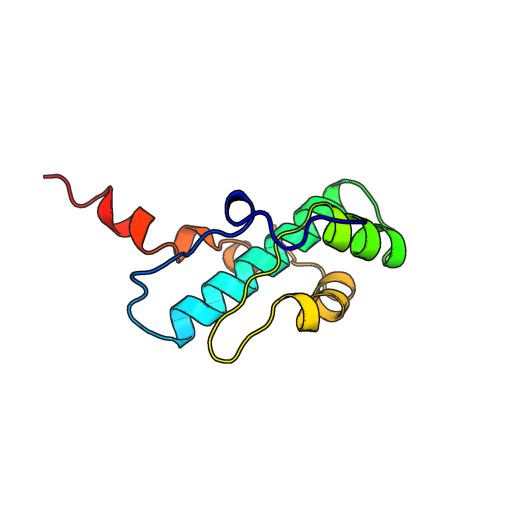00 94.00 84 GLU A C 1
ATOM 669 O O . GLU A 1 84 ? -5.035 6.202 -1.219 1.00 94.00 84 GLU A O 1
ATOM 674 N N . LEU A 1 85 ? -4.602 6.403 -3.408 1.00 94.75 85 LEU A N 1
ATOM 675 C CA . LEU A 1 85 ? -4.410 4.968 -3.652 1.00 94.75 85 LEU A CA 1
ATOM 676 C C . LEU A 1 85 ? -3.132 4.410 -3.014 1.00 94.75 85 LEU A C 1
ATOM 678 O O . LEU A 1 85 ? -3.013 3.195 -2.855 1.00 94.75 85 LEU A O 1
ATOM 682 N N . THR A 1 86 ? -2.189 5.284 -2.665 1.00 95.62 86 THR A N 1
ATOM 683 C CA . THR A 1 86 ? -0.927 4.943 -1.993 1.00 95.62 86 THR A CA 1
ATOM 684 C C . THR A 1 86 ? -0.768 5.654 -0.650 1.00 95.62 86 THR A C 1
ATOM 686 O O . THR A 1 86 ? 0.136 5.315 0.109 1.00 95.62 86 THR A O 1
ATOM 689 N N . ASP A 1 87 ? -1.634 6.619 -0.321 1.00 95.50 87 ASP A N 1
ATOM 690 C CA . ASP A 1 87 ? -1.608 7.327 0.963 1.00 95.50 87 ASP A CA 1
ATOM 691 C C . ASP A 1 87 ? -2.208 6.469 2.087 1.00 95.50 87 ASP A C 1
ATOM 693 O O . ASP A 1 87 ? -3.357 6.627 2.514 1.00 95.50 87 ASP A O 1
ATOM 697 N N . TRP A 1 88 ? -1.407 5.510 2.546 1.00 94.94 88 TRP A N 1
ATOM 698 C CA . TRP A 1 88 ? -1.696 4.681 3.714 1.00 94.94 88 TRP A CA 1
ATOM 699 C C . TRP A 1 88 ? -1.584 5.477 5.019 1.00 94.94 88 TRP A C 1
ATOM 701 O O . TRP A 1 88 ? -2.315 5.210 5.971 1.00 94.94 88 TRP A O 1
ATOM 711 N N . MET A 1 89 ? -0.722 6.500 5.062 1.00 94.06 89 MET A N 1
ATOM 712 C CA . MET A 1 89 ? -0.519 7.321 6.257 1.00 94.06 89 MET A CA 1
ATOM 713 C C . MET A 1 89 ? -1.754 8.153 6.614 1.00 94.06 89 MET A C 1
ATOM 715 O O . MET A 1 89 ? -1.919 8.509 7.778 1.00 94.06 89 MET A O 1
ATOM 719 N N . ALA A 1 90 ? -2.621 8.493 5.656 1.00 94.06 90 ALA A N 1
ATOM 720 C CA . ALA A 1 90 ? -3.915 9.121 5.943 1.00 94.06 90 ALA A CA 1
ATOM 721 C C . ALA A 1 90 ? -4.852 8.228 6.776 1.00 94.06 90 ALA A C 1
ATOM 723 O O . ALA A 1 90 ? -5.753 8.735 7.448 1.00 94.06 90 ALA A O 1
ATOM 724 N N . LEU A 1 91 ? -4.637 6.910 6.746 1.00 94.44 91 LEU A N 1
ATOM 725 C CA . LEU A 1 91 ? -5.424 5.927 7.489 1.00 94.44 91 LEU A CA 1
ATOM 726 C C . LEU A 1 91 ? -4.742 5.459 8.778 1.00 94.44 91 LEU A C 1
ATOM 728 O O . LEU A 1 91 ? -5.364 4.724 9.539 1.00 94.44 91 LEU A O 1
ATOM 732 N N . ASP A 1 92 ? -3.506 5.889 9.044 1.00 93.12 92 ASP A N 1
ATOM 733 C CA . ASP A 1 92 ? -2.761 5.487 10.236 1.00 93.12 92 ASP A CA 1
ATOM 734 C C . ASP A 1 92 ? -3.481 5.959 11.524 1.00 93.12 92 ASP A C 1
ATOM 736 O O . ASP A 1 92 ? -3.628 7.169 11.756 1.00 93.12 92 ASP A O 1
ATOM 740 N N . PRO A 1 93 ? -3.926 5.031 12.392 1.00 89.44 93 PRO A N 1
ATOM 741 C CA . PRO A 1 93 ? -4.657 5.363 13.611 1.00 89.44 93 PRO A CA 1
ATOM 742 C C . PRO A 1 93 ? -3.802 6.122 14.634 1.00 89.44 93 PRO A C 1
ATOM 744 O O . PRO A 1 93 ? -4.337 6.926 15.401 1.00 89.44 93 PRO A O 1
ATOM 747 N N . LYS A 1 94 ? -2.476 5.941 14.628 1.00 86.06 94 LYS A N 1
ATOM 748 C CA . LYS A 1 94 ? -1.547 6.640 15.531 1.00 86.06 94 LYS A CA 1
ATOM 749 C C . LYS A 1 94 ? -1.291 8.070 15.064 1.00 86.06 94 LYS A C 1
ATOM 751 O O . LYS A 1 94 ? -1.120 8.966 15.890 1.00 86.06 94 LYS A O 1
ATOM 756 N N . ARG A 1 95 ? -1.384 8.340 13.758 1.00 78.38 95 ARG A N 1
ATOM 757 C CA . ARG A 1 95 ? -1.287 9.704 13.211 1.00 78.38 95 ARG A CA 1
ATOM 758 C C . ARG A 1 95 ? -2.413 10.613 13.709 1.00 78.38 95 ARG A C 1
ATOM 760 O O . ARG A 1 95 ? -2.175 11.797 13.935 1.00 78.38 95 ARG A O 1
ATOM 767 N N . LYS A 1 96 ? -3.617 10.073 13.932 1.00 59.88 96 LYS A N 1
ATOM 768 C CA . LYS A 1 96 ? -4.753 10.827 14.497 1.00 59.88 96 LYS A CA 1
ATOM 769 C C . LYS A 1 96 ? -4.551 11.213 15.969 1.00 59.88 96 LYS A C 1
ATOM 771 O O . LYS A 1 96 ? -5.171 12.167 16.422 1.00 59.88 96 LYS A O 1
ATOM 776 N N . GLN A 1 97 ? -3.689 10.511 16.707 1.00 55.78 97 GLN A N 1
ATOM 777 C CA . GLN A 1 97 ? -3.462 10.766 18.137 1.00 55.78 97 GLN A CA 1
ATOM 778 C C . GLN A 1 97 ? -2.492 11.930 18.395 1.00 55.78 97 GLN A C 1
ATOM 780 O O . GLN A 1 97 ? -2.613 12.605 19.412 1.00 55.78 97 GLN A O 1
ATOM 785 N N . ILE A 1 98 ? -1.573 12.214 17.465 1.00 55.59 98 ILE A N 1
ATOM 786 C CA . ILE A 1 98 ? -0.553 13.270 17.621 1.00 55.59 98 ILE A CA 1
ATOM 787 C C . ILE A 1 98 ? -1.164 14.685 17.566 1.00 55.59 98 ILE A C 1
ATOM 789 O O . ILE A 1 98 ? -0.596 15.619 18.122 1.00 55.59 98 ILE A O 1
ATOM 793 N N . TRP A 1 99 ? -2.346 14.848 16.965 1.00 47.06 99 TRP A N 1
ATOM 794 C CA . TRP A 1 99 ? -3.035 16.142 16.851 1.00 47.06 99 TRP A CA 1
ATOM 795 C C . TRP A 1 99 ? -4.049 16.423 17.972 1.00 47.06 99 TRP A C 1
ATOM 797 O O . TRP A 1 99 ? -4.724 17.442 17.916 1.00 47.06 99 TRP A O 1
ATOM 807 N N . ASN A 1 100 ? -4.145 15.549 18.983 1.00 47.97 100 ASN A N 1
ATOM 808 C CA . ASN A 1 100 ? -5.049 15.697 20.134 1.00 47.97 100 ASN A CA 1
ATOM 809 C C . ASN A 1 100 ? -4.309 16.039 21.444 1.00 47.97 100 ASN A C 1
ATOM 811 O O . ASN A 1 100 ? -4.815 15.761 22.530 1.00 47.97 100 ASN A O 1
ATOM 815 N N . LEU A 1 101 ? -3.097 16.593 21.358 1.00 45.06 101 LEU A N 1
ATOM 816 C CA . LEU A 1 101 ? -2.390 17.147 22.514 1.00 45.06 101 LEU A CA 1
ATOM 817 C C . LEU A 1 101 ? -2.665 18.656 22.583 1.00 45.06 101 LEU A C 1
ATOM 819 O O . LEU A 1 101 ? -1.861 19.449 22.096 1.00 45.06 101 LEU A O 1
ATOM 823 N N . ASP A 1 102 ? -3.824 19.004 23.146 1.00 45.78 102 ASP A N 1
ATOM 824 C CA . ASP A 1 102 ? -4.104 20.332 23.717 1.00 45.78 102 ASP A CA 1
ATOM 825 C C . ASP A 1 102 ? -3.467 20.466 25.113 1.00 45.78 102 ASP A C 1
ATOM 827 O O . ASP A 1 102 ? -3.515 19.479 25.891 1.00 45.78 102 ASP A O 1
#

Sequence (102 aa):
MYDYMNDEANSVVDGFETQELATEYARRRTRAAVEEQRGKQTDHAVIKSMWMMFGEDCITSGYIGGHEVDYFIDNPAPVDSHPELTDWMALDPKRKQIWNLD

Secondary structure (DSSP, 8-state):
---TT-TTS-------SSHHHHHHHHHHHHHHHHHHHHTT---HHHHHHHHHHHPPPPEETTEEGGGTHHHHHHS---TTT-GGGT--GGG-TTTTTGGG--

Foldseek 3Di:
DDCPPPPVVDDDQDDAPDQVLLQLLQQLQLLLQLVVLVVPDLDLVSSLVVCVVPNDWGDGPVDTSNVCSSVSSVPPDPCVVCVVSNPSVVSRNVNVVVVPPD